Protein AF-A0A7X8EX57-F1 (afdb_monomer)

Solvent-accessible surface area (backbone atoms only — not comparable to full-atom values): 7138 Å² total; per-residue (Å²): 136,87,78,83,75,76,65,58,72,68,56,50,51,50,52,51,50,51,59,50,52,64,66,50,68,81,75,65,89,68,72,48,32,40,37,37,41,30,34,60,102,42,72,68,33,52,55,50,51,54,52,51,52,51,52,36,59,79,68,67,59,85,55,64,46,78,44,80,41,63,53,65,70,66,38,43,75,71,77,43,56,80,90,62,47,63,38,80,46,77,48,77,66,76,90,87,72,75,102,60,86,79,54,70,71,60,51,54,57,60,60,67,79,108

pLDDT: mean 80.25, std 16.35, range [36.09, 97.38]

Secondary structure (DSSP, 8-state):
-----PPPHHHHHHHHHHHHHHHHTTT--S--EEEEEE--SSHHHHHHHHHHHHHHHHTT--SEEEEEE--HHHHHTTT--GGG-SEEEEEE-----SSS---HHHHHHHHTT-

Radius of gyration: 20.94 Å; Cα contacts (8 Å, |Δi|>4): 97; chains: 1; bounding box: 60×28×52 Å

Sequence (114 aa):
MFVSRIPPRDELIGAIQKRINEKFRLRLQRRKASLYLLGSKDEKTAAVYERIQRAIEELGLTDVEVEQIEDQDRIAAFNIAPSQTPAVVMARYQVKSMRSVPEVIVIKEWLKDF

Nearest PDB structures (foldseek):
  6iev-assembly1_A  TM=5.309E-01  e=3.469E-02  Trypanosoma brucei
  3d6i-assembly1_A  TM=5.519E-01  e=2.474E-01  Saccharomyces cerevisiae
  1mdk-assembly1_A  TM=5.697E-01  e=1.175E+00  Homo sapiens
  1w89-assembly2_C  TM=4.360E-01  e=5.213E-01  Homo sapiens
  3hyp-assembly1_A  TM=3.872E-01  e=1.649E+00  Bacteroides fragilis

Mean predicted aligned error: 10.57 Å

Structure (mmCIF, N/CA/C/O backbone):
data_AF-A0A7X8EX57-F1
#
_entry.id   AF-A0A7X8EX57-F1
#
loop_
_atom_site.group_PDB
_atom_site.id
_atom_site.type_symbol
_atom_site.label_atom_id
_atom_site.label_alt_id
_atom_site.label_comp_id
_atom_site.label_asym_id
_atom_site.label_entity_id
_atom_site.label_seq_id
_atom_site.pdbx_PDB_ins_code
_atom_site.Cartn_x
_atom_site.Cartn_y
_atom_site.Cartn_z
_atom_site.occupancy
_atom_site.B_iso_or_equiv
_atom_site.auth_seq_id
_atom_site.auth_comp_id
_atom_site.auth_asym_id
_atom_site.auth_atom_id
_atom_site.pdbx_PDB_model_num
ATOM 1 N N . MET A 1 1 ? 44.375 -6.390 -33.449 1.00 36.09 1 MET A N 1
ATOM 2 C CA . MET A 1 1 ? 43.219 -7.252 -33.780 1.00 36.09 1 MET A CA 1
ATOM 3 C C . MET A 1 1 ? 42.174 -7.051 -32.683 1.00 36.09 1 MET A C 1
ATOM 5 O O . MET A 1 1 ? 42.349 -7.580 -31.595 1.00 36.09 1 MET A O 1
ATOM 9 N N . PHE A 1 2 ? 41.177 -6.186 -32.897 1.00 40.09 2 PHE A N 1
ATOM 10 C CA . PHE A 1 2 ? 40.125 -5.910 -31.908 1.00 40.09 2 PHE A CA 1
ATOM 11 C C . PHE A 1 2 ? 38.943 -6.836 -32.183 1.00 40.09 2 PHE A C 1
ATOM 13 O O . PHE A 1 2 ? 38.182 -6.613 -33.119 1.00 40.09 2 PHE A O 1
ATOM 20 N N . VAL A 1 3 ? 38.817 -7.902 -31.395 1.00 40.94 3 VAL A N 1
ATOM 21 C CA . VAL A 1 3 ? 37.640 -8.772 -31.442 1.00 40.94 3 VAL A CA 1
ATOM 22 C C . VAL A 1 3 ? 36.634 -8.181 -30.465 1.00 40.94 3 VAL A C 1
ATOM 24 O O . VAL A 1 3 ? 36.817 -8.271 -29.251 1.00 40.94 3 VAL A O 1
ATOM 27 N N . SER A 1 4 ? 35.618 -7.500 -30.993 1.00 46.97 4 SER A N 1
ATOM 28 C CA . SER A 1 4 ? 34.508 -6.998 -30.187 1.00 46.97 4 SER A CA 1
ATOM 29 C C . SER A 1 4 ? 33.777 -8.202 -29.594 1.00 46.97 4 SER A C 1
ATOM 31 O O . SER A 1 4 ? 33.050 -8.906 -30.293 1.00 46.97 4 SER A O 1
ATOM 33 N N . ARG A 1 5 ? 34.036 -8.501 -28.317 1.00 51.34 5 ARG A N 1
ATOM 34 C CA . ARG A 1 5 ? 33.254 -9.481 -27.564 1.00 51.34 5 ARG A CA 1
ATOM 35 C C . ARG A 1 5 ? 31.900 -8.838 -27.300 1.00 51.34 5 ARG A C 1
ATOM 37 O O . ARG A 1 5 ? 31.805 -7.934 -26.476 1.00 51.34 5 ARG A O 1
ATOM 44 N N . ILE A 1 6 ? 30.875 -9.276 -28.028 1.00 53.28 6 ILE A N 1
ATOM 45 C CA . ILE A 1 6 ? 29.486 -8.978 -27.675 1.00 53.28 6 ILE A CA 1
ATOM 46 C C . ILE A 1 6 ? 29.293 -9.543 -26.261 1.00 53.28 6 ILE A C 1
ATOM 48 O O . ILE A 1 6 ? 29.488 -10.750 -26.087 1.00 53.28 6 ILE A O 1
ATOM 52 N N . PRO A 1 7 ? 28.994 -8.705 -25.252 1.00 53.25 7 PRO A N 1
ATOM 53 C CA . PRO A 1 7 ? 28.779 -9.200 -23.903 1.00 53.25 7 PRO A CA 1
ATOM 54 C C . PRO A 1 7 ? 27.632 -10.218 -23.922 1.00 53.25 7 PRO A C 1
ATOM 56 O O . PRO A 1 7 ? 26.688 -10.049 -24.707 1.00 53.25 7 PRO A O 1
ATOM 59 N N . PRO A 1 8 ? 27.673 -11.264 -23.081 1.00 64.00 8 PRO A N 1
ATOM 60 C CA . PRO A 1 8 ? 26.518 -12.126 -22.858 1.00 64.00 8 PRO A CA 1
ATOM 61 C C . PRO A 1 8 ? 25.279 -11.261 -22.587 1.00 64.00 8 PRO A C 1
ATOM 63 O O . PRO A 1 8 ? 25.391 -10.212 -21.949 1.00 64.00 8 PRO A O 1
ATOM 66 N N . ARG A 1 9 ? 24.099 -11.670 -23.080 1.00 59.03 9 ARG A N 1
ATOM 67 C CA . ARG A 1 9 ? 22.845 -10.888 -22.970 1.00 59.03 9 ARG A CA 1
ATOM 68 C C . ARG A 1 9 ? 22.613 -10.326 -21.560 1.00 59.03 9 ARG A C 1
ATOM 70 O O . ARG A 1 9 ? 22.152 -9.196 -21.430 1.00 59.03 9 ARG A O 1
ATOM 77 N N . ASP A 1 10 ? 23.001 -11.075 -20.535 1.00 56.28 10 ASP A N 1
ATOM 78 C CA . ASP A 1 10 ? 22.832 -10.708 -19.129 1.00 56.28 10 ASP A CA 1
ATOM 79 C C . ASP A 1 10 ? 23.698 -9.506 -18.703 1.00 56.28 10 ASP A C 1
ATOM 81 O O . ASP A 1 10 ? 23.232 -8.630 -17.971 1.00 56.28 10 ASP A O 1
ATOM 85 N N . GLU A 1 11 ? 24.925 -9.383 -19.222 1.00 60.19 11 GLU A N 1
ATOM 86 C CA . GLU A 1 11 ? 25.814 -8.245 -18.936 1.00 60.19 11 GLU A CA 1
ATOM 87 C C . GLU A 1 11 ? 25.326 -6.952 -19.610 1.00 60.19 11 GLU A C 1
ATOM 89 O O . GLU A 1 11 ? 25.424 -5.863 -19.036 1.00 60.19 11 GLU A O 1
ATOM 94 N N . LEU A 1 12 ? 24.735 -7.067 -20.805 1.00 62.25 12 LEU A N 1
ATOM 95 C CA . LEU A 1 12 ? 24.092 -5.950 -21.508 1.00 62.25 12 LEU A CA 1
ATOM 96 C C . LEU A 1 12 ? 22.876 -5.424 -20.738 1.00 62.25 12 LEU A C 1
ATOM 98 O O . LEU A 1 12 ? 22.723 -4.210 -20.586 1.00 62.25 12 LEU A O 1
ATOM 102 N N . ILE A 1 13 ? 22.043 -6.324 -20.211 1.00 62.03 13 ILE A N 1
ATOM 103 C CA . ILE A 1 13 ? 20.870 -5.969 -19.402 1.00 62.03 13 ILE A CA 1
ATOM 104 C C . ILE A 1 13 ? 21.311 -5.255 -18.120 1.00 62.03 13 ILE A C 1
ATOM 106 O O . ILE A 1 13 ? 20.785 -4.186 -17.802 1.00 62.03 13 ILE A O 1
ATOM 110 N N . GLY A 1 14 ? 22.334 -5.774 -17.432 1.00 64.00 14 GLY A N 1
ATOM 111 C CA . GLY A 1 14 ? 22.903 -5.137 -16.242 1.00 64.00 14 GLY A CA 1
ATOM 112 C C . GLY A 1 14 ? 23.454 -3.731 -16.514 1.00 64.00 14 GLY A C 1
ATOM 113 O O . GLY A 1 14 ? 23.193 -2.798 -15.750 1.00 64.00 14 GLY A O 1
ATOM 114 N N . ALA A 1 15 ? 24.161 -3.540 -17.631 1.00 64.19 15 ALA A N 1
ATOM 115 C CA . ALA A 1 15 ? 24.705 -2.239 -18.025 1.00 64.19 15 ALA A CA 1
ATOM 116 C C . ALA A 1 15 ? 23.609 -1.219 -18.394 1.00 64.19 15 ALA A C 1
ATOM 118 O O . ALA A 1 15 ? 23.696 -0.049 -18.001 1.00 64.19 15 ALA A O 1
ATOM 119 N N . ILE A 1 16 ? 22.555 -1.654 -19.098 1.00 64.81 16 ILE A N 1
ATOM 120 C CA . ILE A 1 16 ? 21.375 -0.827 -19.398 1.00 64.81 16 ILE A CA 1
ATOM 121 C C . ILE A 1 16 ? 20.670 -0.437 -18.096 1.00 64.81 16 ILE A C 1
ATOM 123 O O . ILE A 1 16 ? 20.423 0.748 -17.866 1.00 64.81 16 ILE A O 1
ATOM 127 N N . GLN A 1 17 ? 20.420 -1.401 -17.206 1.00 58.72 17 GLN A N 1
ATOM 128 C CA . GLN A 1 17 ? 19.738 -1.160 -15.938 1.00 58.72 17 GLN A CA 1
ATOM 129 C C . GLN A 1 17 ? 20.528 -0.200 -15.041 1.00 58.72 17 GLN A C 1
ATOM 131 O O . GLN A 1 17 ? 19.941 0.705 -14.448 1.00 58.72 17 GLN A O 1
ATOM 136 N N . LYS A 1 18 ? 21.861 -0.323 -14.985 1.00 66.00 18 LYS A N 1
ATOM 137 C CA . LYS A 1 18 ? 22.728 0.593 -14.229 1.00 66.00 18 LYS A CA 1
ATOM 138 C C . LYS A 1 18 ? 22.637 2.026 -14.76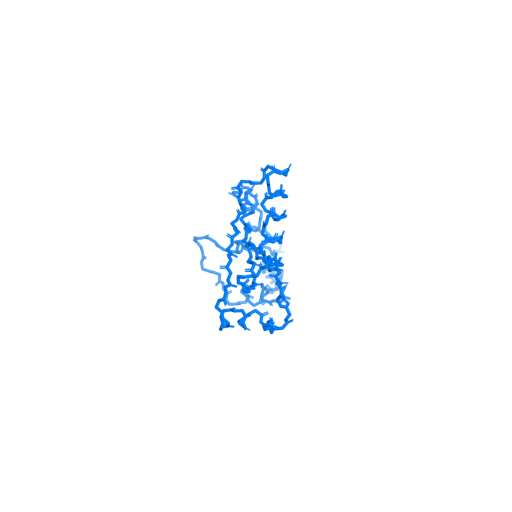0 1.00 66.00 18 LYS A C 1
ATOM 140 O O . LYS A 1 18 ? 22.436 2.955 -13.980 1.00 66.00 18 LYS A O 1
ATOM 145 N N . ARG A 1 19 ? 22.701 2.200 -16.086 1.00 60.72 19 ARG A N 1
ATOM 146 C CA . ARG A 1 19 ? 22.628 3.517 -16.743 1.00 60.72 19 ARG A CA 1
ATOM 147 C C . ARG A 1 19 ? 21.248 4.168 -16.613 1.00 60.72 19 ARG A C 1
ATOM 149 O O . ARG A 1 19 ? 21.154 5.391 -16.498 1.00 60.72 19 ARG A O 1
ATOM 156 N N . ILE A 1 20 ? 20.187 3.361 -16.622 1.00 61.19 20 ILE A N 1
ATOM 157 C CA . ILE A 1 20 ? 18.818 3.780 -16.308 1.00 61.19 20 ILE A CA 1
ATOM 158 C C . ILE A 1 20 ? 18.775 4.243 -14.843 1.00 61.19 20 ILE A C 1
ATOM 160 O O . ILE A 1 20 ? 18.554 5.426 -14.587 1.00 61.19 20 ILE A O 1
ATOM 164 N N . ASN A 1 21 ? 19.096 3.368 -13.888 1.00 62.16 21 ASN A N 1
ATOM 165 C CA . ASN A 1 21 ? 19.017 3.645 -12.448 1.00 62.16 21 ASN A CA 1
ATOM 166 C C . ASN A 1 21 ? 19.807 4.898 -12.020 1.00 62.16 21 ASN A C 1
ATOM 168 O O . ASN A 1 21 ? 19.317 5.690 -11.211 1.00 62.16 21 ASN A O 1
ATOM 172 N N . GLU A 1 22 ? 20.997 5.126 -12.585 1.00 62.78 22 GLU A N 1
ATOM 173 C CA . GLU A 1 22 ? 21.821 6.308 -12.294 1.00 62.78 22 GLU A CA 1
ATOM 174 C C . GLU A 1 22 ? 21.171 7.627 -12.737 1.00 6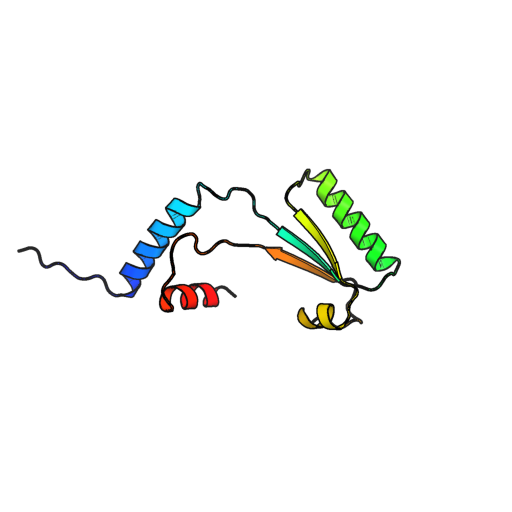2.78 22 GLU A C 1
ATOM 176 O O . GLU A 1 22 ? 21.226 8.608 -11.993 1.00 62.78 22 GLU A O 1
ATOM 181 N N . LYS A 1 23 ? 20.502 7.664 -13.900 1.00 55.72 23 LYS A N 1
ATOM 182 C CA . LYS A 1 23 ? 19.773 8.861 -14.361 1.00 55.72 23 LYS A CA 1
ATOM 183 C C . LYS A 1 23 ? 18.496 9.123 -13.555 1.00 55.72 23 LYS A C 1
ATOM 185 O O . LYS A 1 23 ? 18.087 10.277 -13.429 1.00 55.72 23 LYS A O 1
ATOM 190 N N . PHE A 1 24 ? 17.875 8.080 -13.003 1.00 56.47 24 PHE A N 1
ATOM 191 C CA . PHE A 1 24 ? 16.621 8.183 -12.248 1.00 56.47 24 PHE A CA 1
ATOM 192 C C . PHE A 1 24 ? 16.806 8.681 -10.807 1.00 56.47 24 PHE A C 1
ATOM 194 O O . PHE A 1 24 ? 15.969 9.442 -10.316 1.00 56.47 24 PHE A O 1
ATOM 201 N N . ARG A 1 25 ? 17.923 8.337 -10.152 1.00 54.06 25 ARG A N 1
ATOM 202 C CA . ARG A 1 25 ? 18.210 8.700 -8.749 1.00 54.06 25 ARG A CA 1
ATOM 203 C C . ARG A 1 25 ? 18.166 10.210 -8.466 1.00 54.06 25 ARG A C 1
ATOM 205 O O . ARG A 1 25 ? 17.893 10.603 -7.339 1.00 54.06 25 ARG A O 1
ATOM 212 N N . LEU A 1 26 ? 18.407 11.049 -9.476 1.00 51.19 26 LEU A N 1
ATOM 213 C CA . LEU A 1 26 ? 18.517 12.506 -9.334 1.00 51.19 26 LEU A CA 1
ATOM 214 C C . LEU A 1 26 ? 17.184 13.268 -9.457 1.00 51.19 26 LEU A C 1
ATOM 216 O O . LEU A 1 26 ? 17.164 14.464 -9.190 1.00 51.19 26 LEU A O 1
ATOM 220 N N . ARG A 1 27 ? 16.077 12.630 -9.872 1.00 49.75 27 ARG A N 1
ATOM 221 C CA . ARG A 1 27 ? 14.806 13.340 -10.153 1.00 49.75 27 ARG A CA 1
ATOM 222 C C . ARG A 1 27 ? 13.642 13.019 -9.219 1.00 49.75 27 ARG A C 1
ATOM 224 O O . ARG A 1 27 ? 12.672 13.767 -9.220 1.00 49.75 27 ARG A O 1
ATOM 231 N N . LEU A 1 28 ? 13.710 11.949 -8.429 1.00 54.34 28 LEU A N 1
ATOM 232 C CA . LEU A 1 28 ? 12.570 11.478 -7.637 1.00 54.34 28 LEU A CA 1
ATOM 233 C C . LEU A 1 28 ? 12.942 11.324 -6.159 1.00 54.34 28 LEU A C 1
ATOM 235 O O . LEU A 1 28 ? 13.021 10.225 -5.619 1.00 54.34 28 LEU A O 1
ATOM 239 N N . GLN A 1 29 ? 13.212 12.452 -5.506 1.00 52.03 29 GLN A N 1
ATOM 240 C CA . GLN A 1 29 ? 13.621 12.496 -4.100 1.00 52.03 29 GLN A CA 1
ATOM 241 C C . GLN A 1 29 ? 12.457 12.764 -3.132 1.00 52.03 29 GLN A C 1
ATOM 243 O O . GLN A 1 29 ? 12.666 13.259 -2.031 1.00 52.03 29 GLN A O 1
ATOM 248 N N . ARG A 1 30 ? 11.228 12.408 -3.522 1.00 54.06 30 ARG A N 1
ATOM 249 C CA . ARG A 1 30 ? 10.073 12.320 -2.619 1.00 54.06 30 ARG A CA 1
ATOM 250 C C . ARG A 1 30 ? 9.391 10.986 -2.864 1.00 54.06 30 ARG A C 1
ATOM 252 O O . ARG A 1 30 ? 8.787 10.764 -3.912 1.00 54.06 30 ARG A O 1
ATOM 259 N N . ARG A 1 31 ? 9.591 10.046 -1.941 1.00 59.56 31 ARG A N 1
ATOM 260 C CA . ARG A 1 31 ? 8.917 8.749 -1.975 1.00 59.56 31 ARG A CA 1
ATOM 261 C C . ARG A 1 31 ? 7.457 9.010 -1.628 1.00 59.56 31 ARG A C 1
ATOM 263 O O . ARG A 1 31 ? 7.152 9.177 -0.455 1.00 59.56 31 ARG A O 1
ATOM 270 N N . LYS A 1 32 ? 6.577 9.066 -2.631 1.00 65.75 32 LYS A N 1
ATOM 271 C CA . LYS A 1 32 ? 5.140 8.977 -2.363 1.00 65.75 32 LYS A CA 1
ATOM 272 C C . LYS A 1 32 ? 4.879 7.620 -1.713 1.00 65.75 32 LYS A C 1
ATOM 274 O O . LYS A 1 32 ? 5.311 6.592 -2.243 1.00 65.75 32 LYS A O 1
ATOM 279 N N . ALA A 1 33 ? 4.221 7.630 -0.566 1.00 73.38 33 ALA A N 1
ATOM 280 C CA . ALA A 1 33 ? 3.722 6.433 0.089 1.00 73.38 33 ALA A CA 1
ATOM 281 C C . ALA A 1 33 ? 2.223 6.613 0.324 1.00 73.38 33 ALA A C 1
ATOM 283 O O . ALA A 1 33 ? 1.797 7.691 0.740 1.00 73.38 33 ALA A O 1
ATOM 284 N N . SER A 1 34 ? 1.447 5.566 0.054 1.00 87.00 34 SER A N 1
ATOM 285 C CA . SER A 1 34 ? 0.038 5.510 0.449 1.00 87.00 34 SER A CA 1
ATOM 286 C C . SER A 1 34 ? -0.096 4.547 1.621 1.00 87.00 34 SER A C 1
ATOM 288 O O . SER A 1 34 ? 0.457 3.445 1.597 1.00 87.00 34 SER A O 1
ATOM 290 N N . LEU A 1 35 ? -0.809 4.971 2.655 1.00 92.94 35 LEU A N 1
ATOM 291 C CA . LEU A 1 35 ? -1.269 4.137 3.753 1.00 92.94 35 LEU A CA 1
ATOM 292 C C . LEU A 1 35 ? -2.758 3.873 3.547 1.00 92.94 35 LEU A C 1
ATOM 294 O O . LEU A 1 35 ? -3.541 4.808 3.426 1.00 92.94 35 LEU A O 1
ATOM 298 N N . TYR A 1 36 ? -3.142 2.605 3.541 1.00 95.12 36 TYR A N 1
ATOM 299 C CA . TYR A 1 36 ? -4.533 2.179 3.541 1.00 95.12 36 TYR A CA 1
ATOM 300 C C . TYR A 1 36 ? -4.876 1.657 4.930 1.00 95.12 36 TYR A C 1
ATOM 302 O O . TYR A 1 36 ? -4.244 0.717 5.414 1.00 95.12 36 TYR A O 1
ATOM 310 N N . LEU A 1 37 ? -5.862 2.269 5.575 1.00 96.25 37 LEU A N 1
ATOM 311 C CA . LEU A 1 37 ? -6.452 1.775 6.810 1.00 96.25 37 LEU A CA 1
ATOM 312 C C . LEU A 1 37 ? -7.726 1.009 6.460 1.00 96.25 37 LEU A C 1
ATOM 314 O O . LEU A 1 37 ? -8.714 1.596 6.033 1.00 96.25 37 LEU A O 1
ATOM 318 N N . LEU A 1 38 ? -7.676 -0.305 6.623 1.00 95.94 38 LEU A N 1
ATOM 319 C CA . LEU A 1 38 ? -8.765 -1.225 6.335 1.00 95.94 38 LEU A CA 1
ATOM 320 C C . LEU A 1 38 ? -9.547 -1.490 7.617 1.00 95.94 38 LEU A C 1
ATOM 322 O O . LEU A 1 38 ? -8.960 -1.962 8.591 1.00 95.94 38 LEU A O 1
ATOM 326 N N . GLY A 1 39 ? -10.850 -1.247 7.624 1.00 92.56 39 GLY A N 1
ATOM 327 C CA . GLY A 1 39 ? -11.682 -1.549 8.785 1.00 92.56 39 GLY A CA 1
ATOM 328 C C . GLY A 1 39 ? -13.033 -0.864 8.750 1.00 92.56 39 GLY A C 1
ATOM 329 O O . GLY A 1 39 ? -13.259 0.057 7.972 1.00 92.56 39 GLY A O 1
ATOM 330 N N . SER A 1 40 ? -13.941 -1.345 9.590 1.00 89.88 40 SER A N 1
ATOM 331 C CA . SER A 1 40 ? -15.265 -0.748 9.772 1.00 89.88 40 SER A CA 1
ATOM 332 C C . SER A 1 40 ? -15.175 0.573 10.541 1.00 89.88 40 SER A C 1
ATOM 334 O O . SER A 1 40 ? -14.182 0.849 11.211 1.00 89.88 40 SER A O 1
ATOM 336 N N . LYS A 1 41 ? -16.254 1.364 10.537 1.00 87.75 41 LYS A N 1
ATOM 337 C CA . LYS A 1 41 ? -16.404 2.528 11.430 1.00 87.75 41 LYS A CA 1
ATOM 338 C C . LYS A 1 41 ? -16.607 2.096 12.883 1.00 87.75 41 LYS A C 1
ATOM 340 O O . LYS A 1 41 ? -17.712 2.167 13.415 1.00 87.75 41 LYS A O 1
ATOM 345 N N . ASP A 1 42 ? -15.540 1.626 13.510 1.00 92.44 42 ASP A N 1
ATOM 346 C CA . ASP A 1 42 ? -15.489 1.292 14.925 1.00 92.44 42 ASP A CA 1
ATOM 347 C C . ASP A 1 42 ? -14.420 2.114 15.658 1.00 92.44 42 ASP A C 1
ATOM 349 O O . ASP A 1 42 ? -13.548 2.755 15.064 1.00 92.44 42 ASP A O 1
ATOM 353 N N . GLU A 1 43 ? -14.493 2.103 16.988 1.00 94.19 43 GLU A N 1
ATOM 354 C CA . GLU A 1 43 ? -13.563 2.851 17.838 1.00 94.19 43 GLU A CA 1
ATOM 355 C C . GLU A 1 43 ? -12.108 2.404 17.641 1.00 94.19 43 GLU A C 1
ATOM 357 O O . GLU A 1 43 ? -11.181 3.205 17.765 1.00 94.19 43 GLU A O 1
ATOM 362 N N . LYS A 1 44 ? -11.888 1.127 17.299 1.00 94.94 44 LYS A N 1
ATOM 363 C CA . LYS A 1 44 ? -10.544 0.584 17.073 1.00 94.94 44 LYS A CA 1
ATOM 364 C C . LYS A 1 44 ? -9.915 1.185 15.820 1.00 94.94 44 LYS A C 1
ATOM 366 O O . LYS A 1 44 ? -8.763 1.614 15.872 1.00 94.94 44 LYS A O 1
ATOM 371 N N . THR A 1 45 ? -10.660 1.239 14.722 1.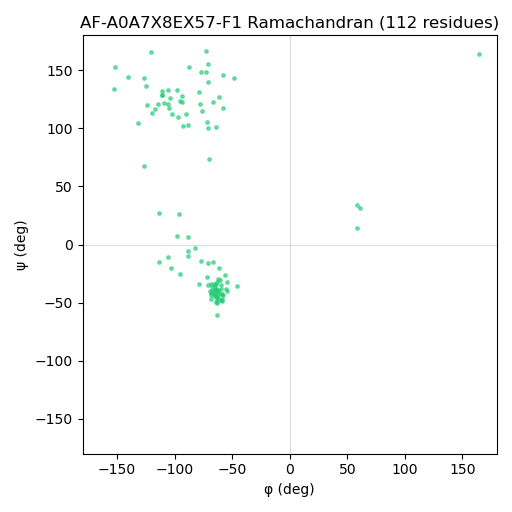00 94.88 45 THR A N 1
ATOM 372 C CA . THR A 1 45 ? -10.220 1.809 13.445 1.00 94.88 45 THR A CA 1
ATOM 373 C C . THR A 1 45 ? -10.001 3.313 13.587 1.00 94.88 45 THR A C 1
ATOM 375 O O . THR A 1 45 ? -8.952 3.813 13.181 1.00 94.88 45 THR A O 1
ATOM 378 N N . ALA A 1 46 ? -10.903 4.019 14.277 1.00 94.94 46 ALA A N 1
ATOM 379 C CA . ALA A 1 46 ? -10.736 5.440 14.586 1.00 94.94 46 ALA A CA 1
ATOM 380 C C . ALA A 1 46 ? -9.453 5.717 15.394 1.00 94.94 46 ALA A C 1
ATOM 382 O O . ALA A 1 46 ? -8.654 6.574 15.017 1.00 94.94 46 ALA A O 1
ATOM 383 N N . ALA A 1 47 ? -9.185 4.934 16.444 1.00 97.38 47 ALA A N 1
ATOM 384 C CA . ALA A 1 47 ? -7.973 5.088 17.248 1.00 97.38 47 ALA A CA 1
ATOM 385 C C 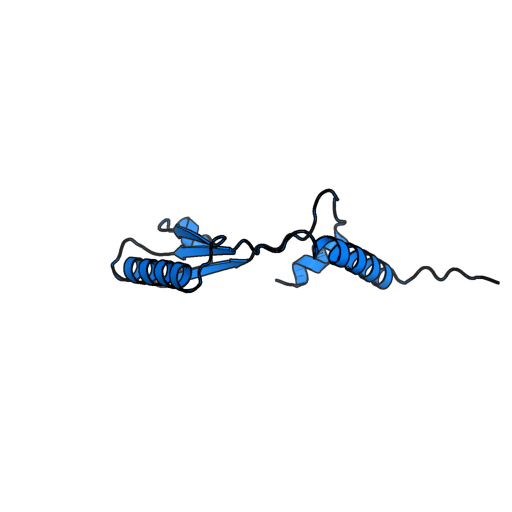. ALA A 1 47 ? -6.685 4.815 16.449 1.00 97.38 47 ALA A C 1
ATOM 387 O O . ALA A 1 47 ? -5.650 5.436 16.697 1.00 97.38 47 ALA A O 1
ATOM 388 N N . VAL A 1 48 ? -6.712 3.879 15.493 1.00 97.25 48 VAL A N 1
ATOM 389 C CA . VAL A 1 48 ? -5.573 3.643 14.590 1.00 97.25 48 VAL A CA 1
ATOM 390 C C . VAL A 1 48 ? -5.379 4.832 13.651 1.00 97.25 48 VAL A C 1
ATOM 392 O O . VAL A 1 48 ? -4.246 5.280 13.481 1.00 97.25 48 VAL A O 1
ATOM 395 N N . TYR A 1 49 ?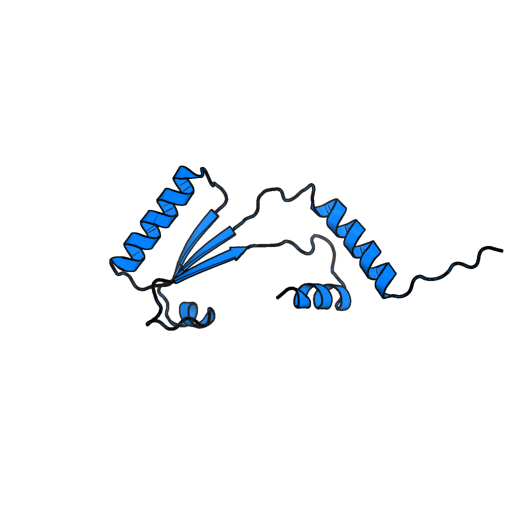 -6.460 5.376 13.093 1.00 96.25 49 TYR A N 1
ATOM 396 C CA . TYR A 1 49 ? -6.398 6.552 12.229 1.00 96.25 49 TYR A CA 1
ATOM 397 C C . TYR A 1 49 ? -5.776 7.761 12.939 1.00 96.25 49 TYR A C 1
ATOM 399 O O . TYR A 1 49 ? -4.835 8.355 12.416 1.00 96.25 49 TYR A O 1
ATOM 407 N N . GLU A 1 50 ? -6.225 8.079 14.155 1.00 96.81 50 GLU A N 1
ATOM 408 C CA . GLU A 1 50 ? -5.671 9.184 14.951 1.00 96.81 50 GLU A CA 1
ATOM 409 C C . GLU A 1 50 ? -4.172 9.008 15.222 1.00 96.81 50 GLU A C 1
ATOM 411 O O . GLU A 1 50 ? -3.392 9.951 15.087 1.00 96.81 50 GLU A O 1
ATOM 416 N N . ARG A 1 51 ? -3.741 7.784 15.550 1.00 97.38 51 ARG A N 1
ATOM 417 C CA . ARG A 1 51 ? -2.318 7.473 15.760 1.00 97.38 51 ARG A CA 1
ATOM 418 C C . ARG A 1 51 ? -1.495 7.650 14.486 1.00 97.38 51 ARG A C 1
ATOM 420 O O . ARG A 1 51 ? -0.370 8.133 14.572 1.00 97.38 51 ARG A O 1
ATOM 427 N N . ILE A 1 52 ? -2.039 7.279 13.324 1.00 95.44 52 ILE A N 1
ATOM 428 C CA . ILE A 1 52 ? -1.381 7.488 12.027 1.00 95.44 52 ILE A CA 1
ATOM 429 C C . ILE A 1 52 ? -1.218 8.986 11.756 1.00 95.44 52 ILE A C 1
ATOM 431 O O . ILE A 1 52 ? -0.111 9.416 11.439 1.00 95.44 52 ILE A O 1
ATOM 435 N N . GLN A 1 53 ? -2.284 9.776 11.913 1.00 94.75 53 GLN A N 1
ATOM 436 C CA . GLN A 1 53 ? -2.235 11.224 11.679 1.00 94.75 53 GLN A CA 1
ATOM 437 C C . GLN A 1 53 ? -1.222 11.902 12.601 1.00 94.75 53 GLN A C 1
ATOM 439 O O . GLN A 1 53 ? -0.333 12.609 12.132 1.00 94.75 53 GLN A O 1
ATOM 444 N N . ARG A 1 54 ? -1.266 11.582 13.896 1.00 96.50 54 ARG A N 1
ATOM 445 C CA . ARG A 1 54 ? -0.306 12.096 14.871 1.00 96.50 54 ARG A CA 1
ATOM 446 C C . ARG A 1 54 ? 1.140 11.745 14.506 1.00 96.50 54 ARG A C 1
ATOM 448 O O . ARG A 1 54 ? 2.010 12.602 14.585 1.00 96.50 54 ARG A O 1
ATOM 455 N N . ALA A 1 55 ? 1.408 10.511 14.079 1.00 95.12 55 ALA A N 1
ATOM 456 C CA . ALA A 1 55 ? 2.751 10.109 13.659 1.00 95.12 55 ALA A CA 1
ATOM 457 C C . ALA A 1 55 ? 3.223 10.858 12.398 1.00 95.12 55 ALA A C 1
ATOM 459 O O . ALA A 1 55 ? 4.400 11.193 12.287 1.00 95.12 55 ALA A O 1
ATOM 460 N N . ILE A 1 56 ? 2.321 11.133 11.449 1.00 91.38 56 ILE A N 1
ATOM 461 C CA . ILE A 1 56 ? 2.619 11.932 10.249 1.00 91.38 56 ILE A CA 1
ATOM 462 C C . ILE A 1 56 ? 2.985 13.368 10.640 1.00 91.38 56 ILE A C 1
ATOM 464 O O . ILE A 1 56 ? 3.985 13.893 10.144 1.00 91.38 56 ILE A O 1
ATOM 468 N N . GLU A 1 57 ? 2.220 13.970 11.552 1.00 92.62 57 GLU A N 1
ATOM 469 C CA . GLU A 1 57 ? 2.463 15.317 12.078 1.00 92.62 57 GLU A CA 1
ATOM 470 C C . GLU A 1 57 ? 3.789 15.405 12.843 1.00 92.62 57 GLU A C 1
ATOM 472 O O . GLU A 1 57 ? 4.615 16.265 12.539 1.00 92.62 57 GLU A O 1
ATOM 477 N N . GLU A 1 58 ? 4.034 14.487 13.783 1.00 95.06 58 GLU A N 1
ATOM 478 C CA . GLU A 1 58 ? 5.259 14.447 14.595 1.00 95.06 58 GLU A CA 1
ATOM 479 C C . GLU A 1 58 ? 6.524 14.290 13.735 1.00 95.06 58 GLU A C 1
ATOM 481 O O . GLU A 1 58 ? 7.571 14.855 14.051 1.00 95.06 58 GLU A O 1
ATOM 486 N N . LEU A 1 59 ? 6.432 13.549 12.627 1.00 91.25 59 LEU A N 1
ATOM 487 C CA . LEU A 1 59 ? 7.540 13.336 11.694 1.00 91.25 59 LEU A CA 1
ATOM 488 C C . LEU A 1 59 ? 7.635 14.408 10.596 1.00 91.25 59 LEU A C 1
ATOM 490 O O . LEU A 1 59 ? 8.584 14.383 9.809 1.00 91.25 59 LEU A O 1
ATOM 494 N N . GLY A 1 60 ? 6.671 15.331 10.511 1.00 87.38 60 GLY A N 1
ATOM 495 C CA . GLY A 1 60 ? 6.625 16.367 9.477 1.00 87.38 60 GLY A CA 1
ATOM 496 C C . GLY A 1 60 ? 6.525 15.809 8.051 1.00 87.38 60 GLY A C 1
ATOM 497 O O . GLY A 1 60 ? 7.068 16.396 7.110 1.00 87.38 60 GLY A O 1
ATOM 498 N N . LEU A 1 61 ? 5.881 14.652 7.874 1.00 83.81 61 LEU A N 1
ATOM 499 C CA . LEU A 1 61 ? 5.750 14.011 6.566 1.00 83.81 61 LEU A CA 1
ATOM 500 C C . LEU A 1 61 ? 4.660 14.716 5.749 1.00 83.81 61 LEU A C 1
ATOM 502 O O . LEU A 1 61 ? 3.506 14.761 6.150 1.00 83.81 61 LEU A O 1
ATOM 506 N N . THR A 1 62 ? 5.017 15.241 4.576 1.00 77.69 62 THR A N 1
ATOM 507 C CA . THR A 1 62 ? 4.081 15.989 3.705 1.00 77.69 62 THR A CA 1
ATOM 508 C C . THR A 1 62 ? 3.632 15.215 2.465 1.00 77.69 62 THR A C 1
ATOM 510 O O . THR A 1 62 ? 2.696 15.628 1.791 1.00 77.69 62 THR A O 1
ATOM 513 N N . ASP A 1 63 ? 4.274 14.082 2.167 1.00 78.75 63 ASP A N 1
ATOM 514 C CA . ASP A 1 63 ? 4.047 13.298 0.945 1.00 78.75 63 ASP A CA 1
ATOM 515 C C . ASP A 1 63 ? 3.428 11.909 1.236 1.00 78.75 63 ASP A C 1
ATOM 517 O O . ASP A 1 63 ? 3.651 10.952 0.486 1.00 78.75 63 ASP A O 1
ATOM 521 N N . VAL A 1 64 ? 2.682 11.782 2.343 1.00 84.19 64 VAL A N 1
ATOM 522 C CA . VAL A 1 64 ? 1.980 10.551 2.741 1.00 84.19 64 VAL A CA 1
ATOM 523 C C . VAL A 1 64 ? 0.478 10.745 2.582 1.00 84.19 64 VAL A C 1
ATOM 525 O O . VAL A 1 64 ? -0.105 11.637 3.189 1.00 84.19 64 VAL A O 1
ATOM 528 N N . GLU A 1 65 ? -0.147 9.893 1.777 1.00 86.81 65 GLU A N 1
ATOM 529 C CA . GLU A 1 65 ? -1.600 9.851 1.613 1.00 86.81 65 GLU A CA 1
ATOM 530 C C . GLU A 1 65 ? -2.177 8.743 2.494 1.00 86.81 65 GLU A C 1
ATOM 532 O O . GLU A 1 65 ? -1.651 7.629 2.495 1.00 86.81 65 GLU A O 1
ATOM 537 N N . VAL A 1 66 ? -3.239 9.037 3.246 1.00 91.00 66 VAL A N 1
ATOM 538 C CA . VAL A 1 66 ? -3.928 8.053 4.092 1.00 91.00 66 VAL A CA 1
ATOM 539 C C . VAL A 1 66 ? -5.353 7.883 3.583 1.00 91.00 66 VAL A C 1
ATOM 541 O O . VAL A 1 66 ? -6.138 8.826 3.629 1.00 91.00 66 VAL A O 1
ATOM 544 N N . GLU A 1 67 ? -5.695 6.681 3.127 1.00 93.31 67 GLU A N 1
ATOM 545 C CA . GLU A 1 67 ? -7.044 6.320 2.689 1.00 93.31 67 GLU A CA 1
ATOM 546 C C . GLU A 1 67 ? -7.662 5.324 3.676 1.00 93.31 67 GLU A C 1
ATOM 548 O O . GLU A 1 67 ? -7.037 4.328 4.041 1.00 93.31 67 GLU A O 1
ATOM 553 N N . GLN A 1 68 ? -8.901 5.575 4.100 1.00 93.88 68 GLN A N 1
ATOM 554 C CA . GLN A 1 68 ? -9.690 4.610 4.866 1.00 93.88 68 GLN A CA 1
ATOM 555 C C . GLN A 1 68 ? -10.557 3.787 3.910 1.00 93.88 68 GLN A C 1
ATOM 557 O O . GLN A 1 68 ? -11.274 4.346 3.081 1.00 93.88 68 GLN A O 1
ATOM 562 N N . ILE A 1 69 ? -10.487 2.462 4.018 1.00 94.31 69 ILE A N 1
ATOM 563 C CA . ILE A 1 69 ? -11.237 1.519 3.189 1.00 94.31 69 ILE A CA 1
ATOM 564 C C . ILE A 1 69 ? -12.137 0.683 4.097 1.00 94.31 69 ILE A C 1
ATOM 566 O O . ILE A 1 69 ? -11.665 -0.143 4.877 1.00 94.31 69 ILE A O 1
ATOM 570 N N . GLU A 1 70 ? -13.442 0.883 3.941 1.00 93.94 70 GLU A N 1
ATOM 571 C CA . GLU A 1 70 ? -14.489 0.155 4.674 1.00 93.94 70 GLU A CA 1
ATOM 572 C C . GLU A 1 70 ? -15.155 -0.934 3.818 1.00 93.94 70 GLU A C 1
ATOM 574 O O . GLU A 1 70 ? -15.780 -1.857 4.337 1.00 93.94 70 GLU A O 1
ATOM 579 N N . ASP A 1 71 ? -15.035 -0.816 2.495 1.00 93.38 71 ASP A N 1
ATOM 580 C CA . ASP A 1 71 ? -15.652 -1.721 1.531 1.00 93.38 71 ASP A CA 1
ATOM 581 C C . ASP A 1 71 ? -15.032 -3.125 1.617 1.00 93.38 71 ASP A C 1
ATOM 583 O O . ASP A 1 71 ? -13.819 -3.291 1.472 1.00 93.38 71 ASP A O 1
ATOM 587 N N . GLN A 1 72 ? -15.864 -4.141 1.860 1.00 91.62 72 GLN A N 1
ATOM 588 C CA . GLN A 1 72 ? -15.389 -5.502 2.124 1.00 91.62 72 GLN A CA 1
ATOM 589 C C . GLN A 1 72 ? -14.698 -6.140 0.917 1.00 91.62 72 GLN A C 1
ATOM 591 O O . GLN A 1 72 ? -13.718 -6.862 1.107 1.00 91.62 72 GLN A O 1
ATOM 596 N N . ASP A 1 73 ? -15.144 -5.841 -0.304 1.00 92.75 73 ASP A N 1
ATOM 597 C CA . ASP A 1 73 ? -14.523 -6.365 -1.522 1.00 92.75 73 ASP A CA 1
ATOM 598 C C . ASP A 1 73 ? -13.137 -5.740 -1.719 1.00 92.75 73 ASP A C 1
ATOM 600 O O . ASP A 1 73 ? -12.163 -6.431 -2.036 1.00 92.75 73 ASP A O 1
ATOM 604 N N . ARG A 1 74 ? -13.005 -4.437 -1.439 1.00 93.31 74 ARG A N 1
ATOM 605 C CA . ARG A 1 74 ? -11.705 -3.754 -1.444 1.00 93.31 74 ARG A CA 1
ATOM 606 C C . ARG A 1 74 ? -10.773 -4.276 -0.355 1.00 93.31 74 ARG A C 1
ATOM 608 O O . ARG A 1 74 ? -9.585 -4.416 -0.624 1.00 93.31 74 ARG A O 1
ATOM 615 N N . ILE A 1 75 ? -11.272 -4.580 0.844 1.00 93.19 75 ILE A N 1
ATOM 616 C CA . ILE A 1 75 ? -10.469 -5.175 1.929 1.00 93.19 75 ILE A CA 1
ATOM 617 C C . ILE A 1 75 ? -9.989 -6.577 1.526 1.00 93.19 75 ILE A C 1
ATOM 619 O O . ILE A 1 75 ? -8.805 -6.894 1.670 1.00 93.19 75 ILE A O 1
ATOM 623 N N . ALA A 1 76 ? -10.876 -7.392 0.951 1.00 91.94 76 ALA A N 1
ATOM 624 C CA . ALA A 1 76 ? -10.552 -8.735 0.484 1.00 91.94 76 ALA A CA 1
ATOM 625 C C . ALA A 1 76 ? -9.499 -8.736 -0.639 1.00 91.94 76 ALA A C 1
ATOM 627 O O . ALA A 1 76 ? -8.689 -9.660 -0.704 1.00 91.94 76 ALA A O 1
ATOM 628 N N . ALA A 1 77 ? -9.429 -7.686 -1.468 1.00 93.50 77 ALA A N 1
ATOM 629 C CA . ALA A 1 77 ? -8.388 -7.531 -2.491 1.00 93.50 77 ALA A CA 1
ATOM 630 C C . A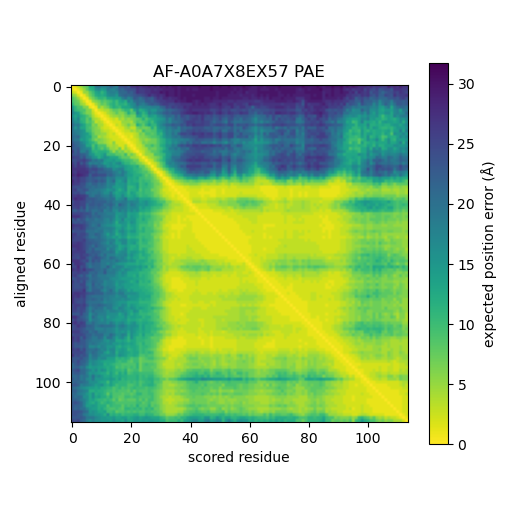LA A 1 77 ? -6.959 -7.446 -1.912 1.00 93.50 77 ALA A C 1
ATOM 632 O O . ALA A 1 77 ? -5.990 -7.736 -2.614 1.00 93.50 77 ALA A O 1
ATOM 633 N N . PHE A 1 78 ? -6.818 -7.106 -0.626 1.00 91.69 78 PHE A N 1
ATOM 634 C CA . PHE A 1 78 ? -5.549 -7.171 0.107 1.00 91.69 78 PHE A CA 1
ATOM 635 C C . PHE A 1 78 ? -5.292 -8.540 0.762 1.00 91.69 78 PHE A C 1
ATOM 637 O O . PHE A 1 78 ? -4.314 -8.689 1.490 1.00 91.69 78 PHE A O 1
ATOM 644 N N . ASN A 1 79 ? -6.136 -9.547 0.506 1.00 93.62 79 ASN A N 1
ATOM 645 C CA . ASN A 1 79 ? -6.133 -10.862 1.160 1.00 93.62 79 ASN A CA 1
ATOM 646 C C . ASN A 1 79 ? -6.297 -10.787 2.688 1.00 93.62 79 ASN A C 1
ATOM 648 O O . ASN A 1 79 ? -5.735 -11.598 3.425 1.00 93.62 79 ASN A O 1
ATOM 652 N N . ILE A 1 80 ? -7.063 -9.805 3.166 1.00 93.69 80 ILE A N 1
ATOM 653 C CA . ILE A 1 80 ? -7.356 -9.598 4.586 1.00 93.69 80 ILE A CA 1
ATOM 654 C C . ILE A 1 80 ? -8.830 -9.921 4.823 1.00 93.69 80 ILE A C 1
ATOM 656 O O . ILE A 1 80 ? -9.705 -9.412 4.125 1.00 93.69 80 ILE A O 1
ATOM 660 N N . ALA A 1 81 ? -9.121 -10.776 5.804 1.00 90.75 81 ALA A N 1
ATOM 661 C CA . ALA A 1 81 ? -10.497 -11.059 6.195 1.00 90.75 81 ALA A CA 1
ATOM 662 C C . ALA A 1 81 ? -11.069 -9.902 7.041 1.00 90.75 81 ALA A C 1
ATOM 664 O O . ALA A 1 81 ? -10.332 -9.324 7.843 1.00 90.75 81 ALA A O 1
ATOM 665 N N . PRO A 1 82 ? -12.383 -9.603 6.979 1.00 86.12 82 PRO A N 1
ATOM 666 C CA . PRO A 1 82 ? -12.995 -8.566 7.818 1.00 86.12 82 PRO A CA 1
ATOM 667 C C . PRO A 1 82 ? -12.743 -8.761 9.324 1.00 86.12 82 PRO A C 1
ATOM 669 O O . PRO A 1 82 ? -12.571 -7.792 10.058 1.00 86.12 82 PRO A O 1
ATOM 672 N N . SER A 1 83 ? -12.636 -10.013 9.785 1.00 90.69 83 SER A N 1
ATOM 673 C CA . SER A 1 83 ? -12.308 -10.362 11.177 1.00 90.69 83 SER A CA 1
ATOM 674 C C . SER A 1 83 ? -10.885 -9.982 11.604 1.00 90.69 83 SER A C 1
ATOM 676 O O . SER A 1 83 ? -10.590 -9.978 12.796 1.00 90.69 83 SER A O 1
ATOM 678 N N . GLN A 1 84 ? -10.006 -9.674 10.650 1.00 92.44 84 GLN A N 1
ATOM 679 C CA . GLN A 1 84 ? -8.618 -9.263 10.873 1.00 92.44 84 GLN A CA 1
ATOM 680 C C . GLN A 1 84 ? -8.444 -7.736 10.819 1.00 92.44 84 GLN A C 1
ATOM 682 O O . GLN A 1 84 ? -7.315 -7.250 10.841 1.00 92.44 84 GLN A O 1
ATOM 687 N N . THR A 1 85 ? -9.542 -6.978 10.743 1.00 93.25 85 THR A N 1
ATOM 688 C CA . THR A 1 85 ? -9.525 -5.509 10.794 1.00 93.25 85 THR A CA 1
ATOM 689 C C . THR A 1 85 ? -9.591 -4.986 12.246 1.00 93.25 85 THR A C 1
ATOM 691 O O . THR A 1 85 ? -10.118 -5.685 13.118 1.00 93.25 85 THR A O 1
ATOM 694 N N . PRO A 1 86 ? -9.048 -3.787 12.555 1.00 95.38 86 PRO A N 1
ATOM 695 C CA . PRO A 1 86 ? -8.378 -2.862 11.642 1.00 95.38 86 PRO A CA 1
ATOM 696 C C . PRO A 1 86 ? -7.009 -3.368 11.171 1.00 95.38 86 PRO A C 1
ATOM 698 O O . PRO A 1 86 ? -6.224 -3.888 11.961 1.00 95.38 86 PRO A O 1
ATOM 701 N N . ALA A 1 87 ? -6.705 -3.168 9.891 1.00 96.12 87 ALA A N 1
ATOM 702 C CA . ALA A 1 87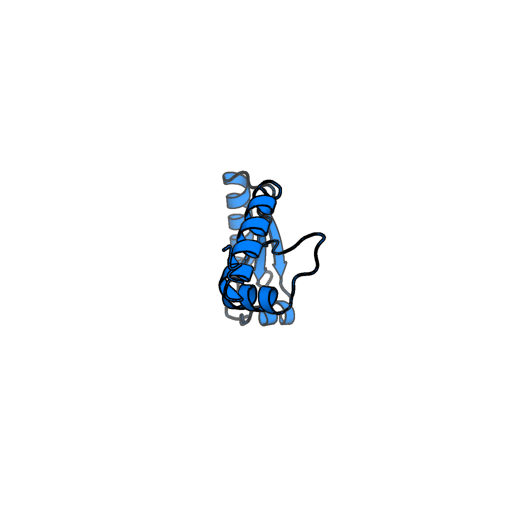 ? -5.415 -3.499 9.294 1.00 96.12 87 ALA A CA 1
ATOM 703 C C . ALA A 1 87 ? -4.825 -2.283 8.574 1.00 96.12 87 ALA A C 1
ATOM 705 O O . ALA A 1 87 ? -5.547 -1.498 7.967 1.00 96.12 87 ALA A O 1
ATOM 706 N N . VAL A 1 88 ? -3.502 -2.123 8.632 1.00 95.56 88 VAL A N 1
ATOM 707 C CA . VAL A 1 88 ? -2.794 -1.016 7.975 1.00 95.56 88 VAL A CA 1
ATOM 708 C C . VAL A 1 88 ? -1.900 -1.582 6.884 1.00 95.56 88 VAL A C 1
ATOM 710 O O . VAL A 1 88 ? -0.997 -2.369 7.163 1.00 95.56 88 VAL A O 1
ATOM 713 N N . VAL A 1 89 ? -2.125 -1.156 5.645 1.00 94.69 89 VAL A N 1
ATOM 714 C CA . VAL A 1 89 ? -1.326 -1.547 4.481 1.00 94.69 89 VAL A CA 1
ATOM 715 C C . VAL A 1 89 ? -0.535 -0.341 3.993 1.00 94.69 89 VAL A C 1
ATOM 717 O O . VAL A 1 89 ? -1.095 0.723 3.755 1.00 94.69 89 VAL A O 1
ATOM 720 N N . MET A 1 90 ? 0.776 -0.497 3.815 1.00 91.25 90 MET A N 1
ATOM 721 C CA . MET A 1 90 ? 1.634 0.540 3.239 1.00 91.25 90 MET A CA 1
ATOM 722 C C . MET A 1 90 ? 1.999 0.175 1.801 1.00 91.25 90 MET A C 1
ATOM 724 O O . MET A 1 90 ? 2.715 -0.798 1.571 1.00 91.25 90 MET A O 1
ATOM 728 N N . ALA A 1 91 ? 1.587 1.000 0.842 1.00 86.69 91 ALA A N 1
ATOM 729 C CA . ALA A 1 91 ? 2.062 0.932 -0.532 1.00 86.69 91 ALA A CA 1
ATOM 730 C C . ALA A 1 91 ? 3.245 1.883 -0.734 1.00 86.69 91 ALA A C 1
ATOM 732 O O . ALA A 1 91 ? 3.157 3.097 -0.527 1.00 86.69 91 ALA A O 1
ATOM 733 N N . ARG A 1 92 ? 4.374 1.317 -1.168 1.00 80.44 92 ARG A N 1
ATOM 734 C CA . ARG A 1 92 ? 5.572 2.070 -1.549 1.00 80.44 92 ARG A CA 1
ATOM 735 C C . ARG A 1 92 ? 5.648 2.142 -3.064 1.00 80.44 92 ARG A C 1
ATOM 737 O O . ARG A 1 92 ? 5.894 1.132 -3.717 1.00 80.44 92 ARG A O 1
ATOM 744 N N . TYR A 1 93 ? 5.483 3.334 -3.625 1.00 78.75 93 TYR A N 1
ATOM 745 C CA . TYR A 1 93 ? 5.606 3.500 -5.067 1.00 78.75 93 TYR A CA 1
ATOM 746 C C . TYR A 1 93 ? 7.069 3.557 -5.486 1.00 78.75 93 TYR A C 1
ATOM 748 O O . TYR A 1 93 ? 7.870 4.328 -4.951 1.00 78.75 93 TYR A O 1
ATOM 756 N N . GLN A 1 94 ? 7.403 2.772 -6.506 1.00 79.44 94 GLN A N 1
ATOM 757 C CA . GLN A 1 94 ? 8.687 2.840 -7.181 1.00 79.44 94 GLN A CA 1
ATOM 758 C C . GLN A 1 94 ? 8.461 3.073 -8.670 1.00 79.44 94 GLN A C 1
ATOM 760 O O . GLN A 1 94 ? 7.861 2.255 -9.363 1.00 79.44 94 GLN A O 1
ATOM 765 N N . VAL A 1 95 ? 8.989 4.182 -9.182 1.00 79.00 95 VAL A N 1
ATOM 766 C CA . VAL A 1 95 ? 9.018 4.423 -10.625 1.00 79.00 95 VAL A CA 1
ATOM 767 C C . VAL A 1 95 ? 10.125 3.562 -11.229 1.00 79.00 95 VAL A C 1
ATOM 769 O O . VAL A 1 95 ? 11.301 3.766 -10.929 1.00 79.00 95 VAL A O 1
ATOM 772 N N . LYS A 1 96 ? 9.748 2.594 -12.069 1.00 82.00 96 LYS A N 1
ATOM 773 C CA . LYS A 1 96 ? 10.690 1.693 -12.759 1.00 82.00 96 LYS A CA 1
ATOM 774 C C . LYS A 1 96 ? 11.047 2.169 -14.181 1.00 82.00 96 LYS A C 1
ATOM 776 O O . LYS A 1 96 ? 12.134 1.867 -14.660 1.00 82.00 96 LYS A O 1
ATOM 781 N N . SER A 1 97 ? 10.186 2.955 -14.842 1.00 80.38 97 SER A N 1
ATOM 782 C CA . SER A 1 97 ? 10.451 3.564 -16.161 1.00 80.38 97 SER A CA 1
ATOM 783 C C . SER A 1 97 ? 9.689 4.883 -16.349 1.00 80.38 97 SER A C 1
ATOM 785 O O . SER A 1 97 ? 8.622 5.075 -15.771 1.00 80.38 97 SER A O 1
ATOM 787 N N . MET A 1 98 ? 10.219 5.790 -17.178 1.00 77.50 98 MET A N 1
ATOM 788 C CA . MET A 1 98 ? 9.571 7.048 -17.571 1.00 77.50 98 MET A CA 1
ATOM 789 C C . MET A 1 98 ? 10.067 7.481 -18.956 1.00 77.50 98 MET A C 1
ATOM 791 O O . MET A 1 98 ? 11.272 7.510 -19.188 1.00 77.50 98 MET A O 1
ATOM 795 N N . ARG A 1 99 ? 9.153 7.874 -19.857 1.00 80.19 99 ARG A N 1
ATOM 796 C CA . ARG A 1 99 ? 9.451 8.309 -21.245 1.00 80.19 99 ARG A CA 1
ATOM 797 C C . ARG A 1 99 ? 10.188 7.272 -22.113 1.00 80.19 99 ARG A C 1
ATOM 799 O O . ARG A 1 99 ? 10.668 7.615 -23.188 1.00 80.19 99 ARG A O 1
ATOM 806 N N . SER A 1 100 ? 10.248 6.015 -21.680 1.00 80.44 100 SER A N 1
ATOM 807 C CA . SER A 1 100 ? 10.771 4.887 -22.453 1.00 80.44 100 SER A CA 1
ATOM 808 C C . SER A 1 100 ? 9.923 3.641 -22.219 1.00 80.44 100 SER A C 1
ATOM 810 O O . SER A 1 100 ? 9.457 3.410 -21.100 1.00 80.44 100 SER A O 1
ATOM 812 N N . VAL A 1 101 ? 9.751 2.830 -23.263 1.00 86.75 101 VAL A N 1
ATOM 813 C CA . VAL A 1 101 ? 9.043 1.546 -23.188 1.00 86.75 101 VAL A CA 1
ATOM 814 C C . VAL A 1 101 ? 10.068 0.453 -22.861 1.00 86.75 101 VAL A C 1
ATOM 816 O O . VAL A 1 101 ? 10.958 0.220 -23.677 1.00 86.75 101 VAL A O 1
ATOM 819 N N . PRO A 1 102 ? 10.015 -0.168 -21.669 1.00 87.75 102 PRO A N 1
ATOM 820 C CA . PRO A 1 102 ? 10.941 -1.236 -21.308 1.00 87.75 102 PRO A CA 1
ATOM 821 C C . PRO A 1 102 ? 10.616 -2.524 -22.073 1.00 87.75 102 PRO A C 1
ATOM 823 O O . PRO A 1 102 ? 9.454 -2.820 -22.353 1.00 87.75 102 PRO A O 1
ATOM 826 N N . GLU A 1 103 ? 11.641 -3.318 -22.378 1.00 89.31 103 GLU A N 1
ATOM 827 C CA . GLU A 1 103 ? 11.447 -4.645 -22.963 1.00 89.31 103 GLU A CA 1
ATOM 828 C C . GLU A 1 103 ? 10.864 -5.634 -21.944 1.00 89.31 103 GLU A C 1
ATOM 830 O O . GLU A 1 103 ? 11.086 -5.522 -20.736 1.00 89.31 103 GLU A O 1
ATOM 835 N N . VAL A 1 104 ? 10.182 -6.671 -22.441 1.00 91.00 104 VAL A N 1
ATOM 836 C CA . VAL A 1 104 ? 9.566 -7.720 -21.608 1.00 91.00 104 VAL A CA 1
ATOM 837 C C . VAL A 1 104 ? 10.581 -8.382 -20.677 1.00 91.00 104 VAL A C 1
ATOM 839 O O . VAL A 1 104 ? 10.250 -8.681 -19.534 1.00 91.00 104 VAL A O 1
ATOM 842 N N . ILE A 1 105 ? 11.817 -8.601 -21.137 1.00 89.31 105 ILE A N 1
ATOM 843 C CA . ILE A 1 105 ? 12.864 -9.202 -20.303 1.00 89.31 105 ILE A CA 1
ATOM 844 C C . ILE A 1 105 ? 13.198 -8.326 -19.092 1.00 89.31 105 ILE A C 1
ATOM 846 O O . ILE A 1 105 ? 13.318 -8.839 -17.988 1.00 89.31 105 ILE A O 1
ATOM 850 N N . VAL A 1 106 ? 13.233 -7.005 -19.270 1.00 86.94 106 VAL A N 1
ATOM 851 C CA . VAL A 1 106 ? 13.490 -6.045 -18.191 1.00 86.94 106 VAL A CA 1
ATOM 852 C C . VAL A 1 106 ? 12.322 -6.023 -17.199 1.00 86.94 106 VAL A C 1
ATOM 854 O O . VAL A 1 106 ? 12.543 -6.038 -15.992 1.00 86.94 106 VAL A O 1
ATOM 857 N N . ILE A 1 107 ? 11.078 -6.060 -17.693 1.00 88.25 107 ILE A N 1
ATOM 858 C CA . ILE A 1 107 ? 9.883 -6.137 -16.835 1.00 88.25 107 ILE A CA 1
ATOM 859 C C . ILE A 1 107 ? 9.883 -7.432 -16.010 1.00 88.25 107 ILE A C 1
ATOM 861 O O . ILE A 1 107 ? 9.587 -7.395 -14.818 1.00 88.25 107 ILE A O 1
ATOM 865 N N . LYS A 1 108 ? 10.235 -8.571 -16.622 1.00 89.25 108 LYS A N 1
ATOM 866 C CA . LYS A 1 108 ? 10.326 -9.863 -15.924 1.00 89.25 108 LYS A CA 1
ATOM 867 C C . LYS A 1 108 ? 11.332 -9.830 -14.782 1.00 89.25 108 LYS A C 1
ATOM 869 O O . LYS A 1 10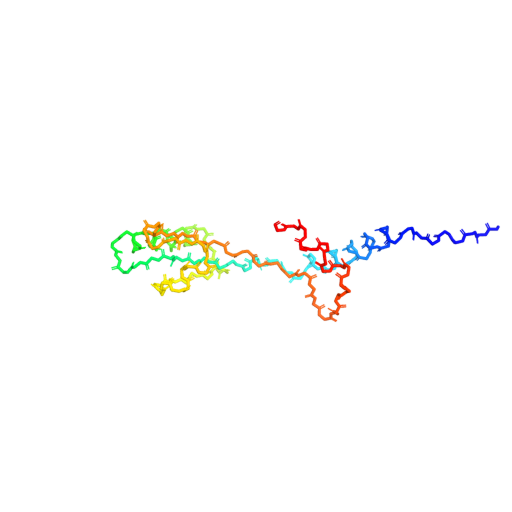8 ? 11.049 -10.408 -13.742 1.00 89.25 108 LYS A O 1
ATOM 874 N N . GLU A 1 109 ? 12.460 -9.143 -14.949 1.00 86.75 109 GLU A N 1
ATOM 875 C CA . GLU A 1 109 ? 13.415 -8.975 -13.852 1.00 86.75 109 GLU A CA 1
ATOM 876 C C . GLU A 1 109 ? 12.817 -8.171 -12.693 1.00 86.75 109 GLU A C 1
ATOM 878 O O . GLU A 1 109 ? 12.966 -8.580 -11.549 1.00 86.75 109 GLU A O 1
ATOM 883 N N . TRP A 1 110 ? 12.064 -7.095 -12.952 1.00 87.56 110 TRP A N 1
ATOM 884 C CA . TRP A 1 110 ? 11.396 -6.349 -11.873 1.00 87.56 110 TRP A CA 1
ATOM 885 C C . TRP A 1 110 ? 10.360 -7.183 -11.123 1.00 87.56 110 TRP A C 1
ATOM 887 O O . TRP A 1 110 ? 10.150 -6.962 -9.935 1.00 87.56 110 TRP A O 1
ATOM 897 N N . LEU A 1 111 ? 9.698 -8.116 -11.813 1.00 86.75 111 LEU A N 1
ATOM 898 C CA . LEU A 1 111 ? 8.683 -8.978 -11.212 1.00 86.75 111 LEU A CA 1
ATOM 899 C C . LEU A 1 111 ? 9.266 -10.028 -10.251 1.00 86.75 111 LEU A C 1
ATOM 901 O O . LEU A 1 111 ? 8.519 -10.585 -9.458 1.00 86.75 111 LEU A O 1
ATOM 905 N N . LYS A 1 112 ? 10.579 -10.287 -10.294 1.00 87.38 112 LYS A N 1
ATOM 906 C CA . LYS A 1 112 ? 11.253 -11.186 -9.343 1.00 87.38 112 LYS A CA 1
ATOM 907 C C . LYS A 1 112 ? 11.487 -10.551 -7.970 1.00 87.38 112 LYS A C 1
ATOM 909 O O . LYS A 1 112 ? 11.825 -11.271 -7.040 1.00 87.38 112 LYS A O 1
ATOM 914 N N 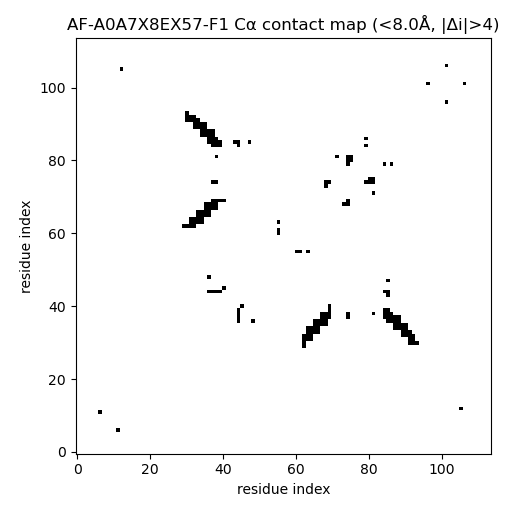. ASP A 1 113 ? 11.338 -9.229 -7.857 1.00 74.44 113 ASP A N 1
ATOM 915 C CA . ASP A 1 113 ? 11.507 -8.493 -6.598 1.00 74.44 113 ASP A CA 1
ATOM 916 C C . ASP A 1 113 ? 10.246 -8.541 -5.699 1.00 74.44 113 ASP A C 1
ATOM 918 O O . ASP A 1 113 ? 10.272 -7.957 -4.612 1.00 74.44 113 ASP A O 1
ATOM 922 N N . PHE A 1 114 ? 9.145 -9.160 -6.158 1.00 69.19 114 PHE A N 1
ATOM 923 C CA . PHE A 1 114 ? 7.886 -9.309 -5.408 1.00 69.19 114 PHE A CA 1
ATOM 924 C C . PHE A 1 114 ? 7.849 -10.576 -4.553 1.00 69.19 114 PHE A C 1
ATOM 926 O O . PHE A 1 114 ? 8.373 -11.619 -5.005 1.00 69.19 114 PHE A O 1
#

Foldseek 3Di:
DDDPDPPDPVVVLVVVQVVQVVVPVPPCPQWQKEKEFEAAPDPVSVVVVVVVVVVCVVVVPDRYHYHYDDDQVVCCVVVDHNVNPRDMDMDTDDDSDDPDDDDPVNVVVVVVVD